Protein AF-R5GQ16-F1 (afdb_monomer)

Foldseek 3Di:
DDDDDDPVLVCLVVLVVVVVVVDDLVVVCVVVVHDSVSSVVSVVVVVVVVVCVVVVNDDDDPDDDDPDDDDPVVVVVVVVVVVVVVPDDDPDPPDDPPPDDDDDDDDDDDDDDDDDDDDDDDDDDDDDDDDDDDDDDDDD

Sequence (140 aa):
MPRKYTKIKDLEPEVFQMKEEGKTNREIAEHYGLELEQIKNLIKRHNRNEQRIKQGDTPKVKGCPRKRPMTADEEKDKRIAQLADHGAMPENPISNISSYCPMANGSVSNGRTITSFRLSIRNSLFFSTAALSEKFTATV

Nearest PDB structures (foldseek):
  9fia-assembly1_BK  TM=3.418E-01  e=1.566E-01  Toxoplasma gondii
  1hlv-assembly1_A  TM=4.431E-01  e=3.743E+00  Homo sapiens

Secondary structure (DSSP, 8-state):
-PPPP--GGGGHHHHHHHHHTT--HHHHHHHHT--HHHHHHHHHHHHHHHHHHHTT-PPPPSSSPPSSPPPHHHHHHHHHHHHHHHHS------S--TT-----------------------------------------

Mean predicted aligned error: 18.34 Å

Solvent-accessible surface area (backbone atoms only — not comparable to full-atom values): 9926 Å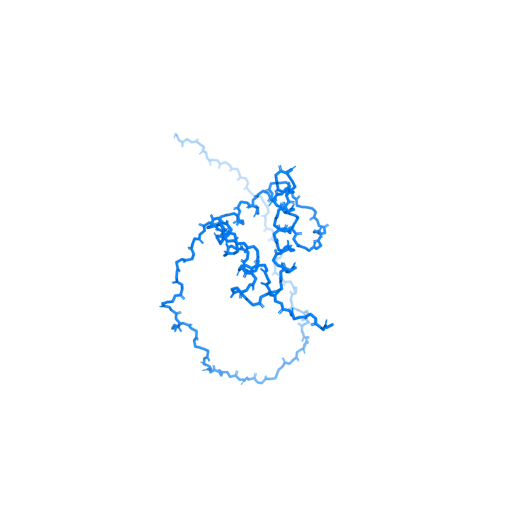² total; per-residue (Å²): 130,88,80,81,90,70,76,63,74,80,48,47,68,62,56,51,52,44,45,75,76,65,55,50,64,59,58,53,15,61,75,71,73,48,55,53,67,57,52,54,49,50,54,56,50,51,54,53,51,50,50,40,48,74,73,65,51,71,85,75,76,89,76,80,82,66,96,64,81,75,56,76,62,63,51,48,52,53,51,52,51,55,54,54,64,73,68,55,76,80,80,74,91,82,82,72,87,79,82,79,78,93,77,89,81,89,83,91,79,82,88,81,83,82,85,89,85,80,95,82,84,85,91,86,86,88,79,87,83,85,90,79,82,86,86,89,78,93,85,132

pLDDT: mean 71.19, std 23.15, range [33.22, 97.69]

Radius of gyration: 32.9 Å; Cα contacts (8 Å, |Δi|>4): 25; chains: 1; bounding box: 60×49×87 Å

Structure (mmCIF, N/CA/C/O backbone):
data_AF-R5GQ16-F1
#
_entry.id   AF-R5GQ16-F1
#
loop_
_atom_site.group_PDB
_atom_site.id
_atom_site.type_symbol
_atom_site.label_atom_id
_atom_site.label_alt_id
_atom_site.label_comp_id
_atom_site.label_asym_id
_atom_site.label_entity_id
_atom_site.label_seq_id
_atom_site.pdbx_PDB_ins_code
_atom_site.Cartn_x
_atom_site.Cartn_y
_atom_site.Cartn_z
_atom_site.occupancy
_atom_site.B_iso_or_equiv
_atom_site.auth_seq_id
_atom_site.auth_comp_id
_atom_site.auth_asym_id
_atom_site.auth_atom_id
_atom_site.pdbx_PDB_model_num
ATOM 1 N N . MET A 1 1 ? -18.351 -18.156 8.932 1.00 69.12 1 MET A N 1
ATOM 2 C CA . MET A 1 1 ? -19.204 -17.311 8.064 1.00 69.12 1 MET A CA 1
ATOM 3 C C . MET A 1 1 ? -18.577 -17.190 6.683 1.00 69.12 1 MET A C 1
ATOM 5 O O . MET A 1 1 ? -17.356 -17.060 6.617 1.00 69.12 1 MET A O 1
ATOM 9 N N . PRO A 1 2 ? -19.367 -17.231 5.598 1.00 76.12 2 PRO A N 1
ATOM 10 C CA . PRO A 1 2 ? -18.861 -16.932 4.261 1.00 76.12 2 PRO A CA 1
ATOM 11 C C . PRO A 1 2 ? -18.381 -15.473 4.200 1.00 76.12 2 PRO A C 1
ATOM 13 O O . PRO A 1 2 ? -19.060 -14.568 4.686 1.00 76.12 2 PRO A O 1
ATOM 16 N N . ARG A 1 3 ? -17.189 -15.240 3.638 1.00 72.38 3 ARG A N 1
ATOM 17 C CA . ARG A 1 3 ? -16.632 -13.887 3.480 1.00 72.38 3 ARG A CA 1
ATOM 18 C C . ARG A 1 3 ? -17.385 -13.160 2.366 1.00 72.38 3 ARG A C 1
ATOM 20 O O . ARG A 1 3 ? -17.429 -13.658 1.244 1.00 72.38 3 ARG A O 1
ATOM 27 N N . LYS A 1 4 ? -17.937 -11.976 2.652 1.00 78.38 4 LYS A N 1
ATOM 28 C CA . LYS A 1 4 ? -18.478 -11.089 1.610 1.00 78.38 4 LYS A CA 1
ATOM 29 C C . LYS A 1 4 ? -17.316 -10.543 0.776 1.00 78.38 4 LYS A C 1
ATOM 31 O O . LYS A 1 4 ? -16.313 -10.093 1.331 1.00 78.38 4 LYS A O 1
ATOM 36 N N . TYR A 1 5 ? -17.422 -10.640 -0.548 1.00 86.31 5 TYR A N 1
ATOM 37 C CA . TYR A 1 5 ? -16.401 -10.116 -1.449 1.00 86.31 5 TYR A CA 1
ATOM 38 C C . TYR A 1 5 ? -16.580 -8.609 -1.609 1.00 86.31 5 TYR A C 1
ATOM 40 O O . TYR A 1 5 ? -17.582 -8.155 -2.154 1.00 86.31 5 TYR A O 1
ATOM 48 N N . THR A 1 6 ? -15.574 -7.855 -1.176 1.00 87.12 6 THR A N 1
ATOM 49 C CA . THR A 1 6 ? -15.505 -6.407 -1.367 1.00 87.12 6 THR A CA 1
ATOM 50 C C . THR A 1 6 ? -14.182 -6.072 -2.043 1.00 87.12 6 THR A C 1
ATOM 52 O O . THR A 1 6 ? -13.121 -6.542 -1.613 1.00 87.12 6 THR A O 1
ATOM 55 N N . LYS A 1 7 ? -14.217 -5.246 -3.095 1.00 90.19 7 LYS A N 1
ATOM 56 C CA . LYS A 1 7 ? -13.017 -4.723 -3.769 1.00 90.19 7 LYS A CA 1
ATOM 57 C C . LYS A 1 7 ? -12.377 -3.609 -2.938 1.00 90.19 7 LYS A C 1
ATOM 59 O O . LYS A 1 7 ? -12.333 -2.453 -3.320 1.00 90.19 7 LYS A O 1
ATOM 64 N N . ILE A 1 8 ? -11.857 -3.990 -1.775 1.00 91.62 8 ILE A N 1
ATOM 65 C CA . ILE A 1 8 ? -11.332 -3.072 -0.754 1.00 91.62 8 ILE A CA 1
ATOM 66 C C . ILE A 1 8 ? -10.173 -2.209 -1.281 1.00 91.62 8 ILE A C 1
ATOM 68 O O . ILE A 1 8 ? -9.957 -1.115 -0.784 1.00 91.62 8 ILE A O 1
ATOM 72 N N . LYS A 1 9 ? -9.446 -2.671 -2.307 1.00 90.81 9 LYS A N 1
ATOM 73 C CA . LYS A 1 9 ? -8.338 -1.915 -2.904 1.00 90.81 9 LYS A CA 1
ATOM 74 C C . LYS A 1 9 ? -8.792 -0.604 -3.560 1.00 90.81 9 LYS A C 1
ATOM 76 O O . LYS A 1 9 ? -8.032 0.351 -3.563 1.00 90.81 9 LYS A O 1
ATOM 81 N N . ASP A 1 10 ? -10.017 -0.542 -4.068 1.00 93.00 10 ASP A N 1
ATOM 82 C CA . ASP A 1 10 ? -10.511 0.665 -4.738 1.00 93.00 10 ASP A CA 1
ATOM 83 C C . ASP A 1 10 ? -10.792 1.794 -3.721 1.00 93.00 10 ASP A C 1
ATOM 85 O O . ASP A 1 10 ? -10.757 2.963 -4.079 1.00 93.00 10 ASP A O 1
ATOM 89 N N . LEU A 1 11 ? -10.973 1.445 -2.437 1.00 93.50 11 LEU A N 1
ATOM 90 C CA . LEU A 1 11 ? -11.177 2.373 -1.313 1.00 93.50 11 LEU A CA 1
ATOM 91 C C . LEU A 1 11 ? -9.863 2.879 -0.693 1.00 93.50 11 LEU A C 1
ATOM 93 O O . LEU A 1 11 ? -9.882 3.688 0.229 1.00 93.50 11 LEU A O 1
ATOM 97 N N . GLU A 1 12 ? -8.716 2.378 -1.157 1.00 92.88 12 GLU A N 1
ATOM 98 C CA . GLU A 1 12 ? -7.391 2.746 -0.652 1.00 92.88 12 GLU A CA 1
ATOM 99 C C . GLU A 1 12 ? -7.172 4.272 -0.566 1.00 92.88 12 GLU A C 1
ATOM 101 O O . GLU A 1 12 ? -6.828 4.720 0.528 1.00 92.88 12 GLU A O 1
ATOM 106 N N . PRO A 1 13 ? -7.425 5.093 -1.611 1.00 94.06 13 PRO A N 1
ATOM 107 C CA . PRO A 1 13 ? -7.172 6.535 -1.529 1.00 94.06 13 PRO A CA 1
ATOM 108 C C . PRO A 1 13 ? -8.025 7.233 -0.461 1.00 94.06 13 PRO A C 1
ATOM 110 O O . PRO A 1 13 ? -7.498 8.020 0.320 1.00 94.06 13 PRO A O 1
ATOM 113 N N . GLU A 1 14 ? -9.314 6.907 -0.372 1.00 95.38 14 GLU A N 1
ATOM 114 C CA . GLU A 1 14 ? -10.229 7.531 0.592 1.00 95.38 14 GLU A CA 1
ATOM 115 C C . GLU A 1 14 ? -9.877 7.148 2.039 1.00 95.38 14 GLU A C 1
ATOM 117 O O . GLU A 1 14 ? -9.874 7.988 2.937 1.00 95.38 14 GLU A O 1
ATOM 122 N N . VAL A 1 15 ? -9.499 5.885 2.274 1.00 95.81 15 VAL A N 1
ATOM 123 C CA . VAL A 1 15 ? -9.077 5.416 3.604 1.00 95.81 15 VAL A CA 1
ATOM 124 C C . VAL A 1 15 ? -7.816 6.143 4.080 1.00 95.81 15 VAL A C 1
ATOM 126 O O . VAL A 1 15 ? -7.695 6.431 5.274 1.00 95.81 15 VAL A O 1
ATOM 129 N N . PHE A 1 16 ? -6.879 6.445 3.177 1.00 95.38 16 PHE A N 1
ATOM 130 C CA . PHE A 1 16 ? -5.677 7.207 3.523 1.00 95.38 16 PHE A CA 1
ATOM 131 C C . PHE A 1 16 ? -5.963 8.697 3.749 1.00 95.38 16 PHE A C 1
ATOM 133 O O . PHE A 1 16 ? -5.418 9.259 4.694 1.00 95.38 16 PHE A O 1
ATOM 140 N N . GLN A 1 17 ? -6.893 9.305 3.010 1.00 96.25 17 GLN A N 1
ATOM 141 C CA . GLN A 1 17 ? -7.365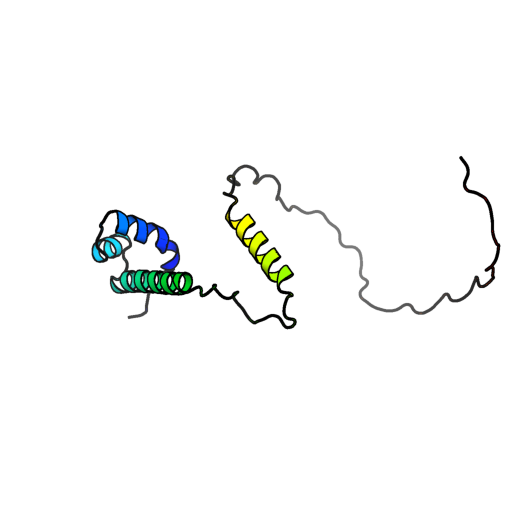 10.666 3.308 1.00 96.25 17 GLN A CA 1
ATOM 142 C C . GLN A 1 17 ? -7.986 10.747 4.712 1.00 96.25 17 GLN A C 1
ATOM 144 O O . GLN A 1 17 ? -7.592 11.571 5.531 1.00 96.25 17 GLN A O 1
ATOM 149 N N . MET A 1 18 ? -8.872 9.808 5.060 1.00 95.81 18 MET A N 1
ATOM 150 C CA . MET A 1 18 ? -9.468 9.730 6.402 1.00 95.81 18 MET A CA 1
ATOM 151 C C . MET A 1 18 ? -8.426 9.517 7.513 1.00 95.81 18 MET A C 1
ATOM 153 O O . MET A 1 18 ? -8.611 9.956 8.648 1.00 95.81 18 MET A O 1
ATOM 157 N N . LYS A 1 19 ? -7.324 8.828 7.202 1.00 95.44 19 LYS A N 1
ATOM 158 C CA . LYS A 1 19 ? -6.186 8.652 8.111 1.00 95.44 19 LYS A CA 1
ATOM 159 C C . LYS A 1 19 ? -5.415 9.945 8.340 1.00 95.44 19 LYS A C 1
ATOM 161 O O . LYS A 1 19 ? -5.003 10.187 9.471 1.00 95.44 19 LYS A O 1
ATOM 166 N N . GLU A 1 20 ? -5.218 10.741 7.295 1.00 95.81 20 GLU A N 1
ATOM 167 C CA . GLU A 1 20 ? -4.591 12.065 7.382 1.00 95.81 20 GLU A CA 1
ATOM 168 C C . GLU A 1 20 ? -5.458 13.038 8.191 1.00 95.81 20 GLU A C 1
ATOM 170 O O . GLU A 1 20 ? -4.935 13.810 8.990 1.00 95.81 20 GLU A O 1
ATOM 175 N N . GLU A 1 21 ? -6.783 12.914 8.087 1.00 96.25 21 GLU A N 1
ATOM 176 C CA . GLU A 1 21 ? -7.756 13.6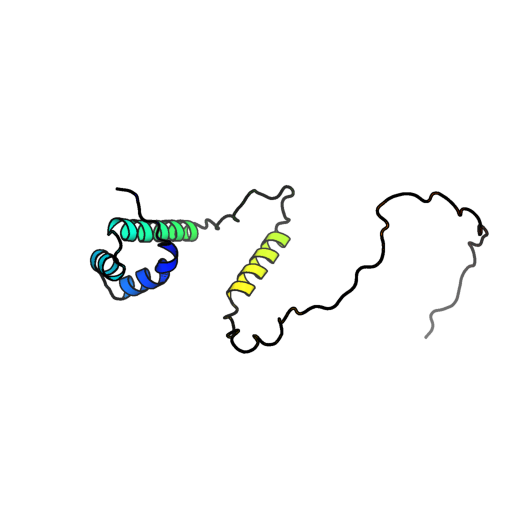18 8.937 1.00 96.25 21 GLU A CA 1
ATOM 177 C C . GLU A 1 21 ? -7.741 13.156 10.410 1.00 96.25 21 GLU A C 1
ATOM 179 O O . GLU A 1 21 ? -8.376 13.777 11.261 1.00 96.25 21 GLU A O 1
ATOM 184 N N . GLY A 1 22 ? -7.034 12.067 10.734 1.00 97.06 22 GLY A N 1
ATOM 185 C CA . GLY A 1 22 ? -6.890 11.550 12.098 1.00 97.06 22 GLY A CA 1
ATOM 186 C C . GLY A 1 22 ? -7.960 10.548 12.541 1.00 97.06 22 GLY A C 1
ATOM 187 O O . GLY A 1 22 ? -7.996 10.190 13.720 1.00 97.06 22 GLY A O 1
ATOM 188 N N . LYS A 1 23 ? -8.811 10.052 11.633 1.00 96.75 23 LYS A N 1
ATOM 189 C CA . LYS A 1 23 ? -9.852 9.066 11.969 1.00 96.75 23 LYS A CA 1
ATOM 190 C C . LYS A 1 23 ? -9.253 7.714 12.350 1.00 96.75 23 LYS A C 1
ATOM 192 O O . LYS A 1 23 ? -8.251 7.249 11.788 1.00 96.75 23 LYS A O 1
ATOM 197 N N . THR A 1 24 ? -9.892 7.030 13.297 1.00 97.69 24 THR A N 1
ATOM 198 C CA . THR A 1 24 ? -9.439 5.703 13.733 1.00 97.69 24 THR A CA 1
ATOM 199 C C . THR A 1 24 ? -9.842 4.614 12.736 1.00 97.69 24 THR A C 1
ATOM 201 O O . THR A 1 24 ? -10.828 4.718 12.011 1.00 97.69 24 THR A O 1
ATOM 204 N N . ASN A 1 25 ? -9.115 3.490 12.718 1.00 96.31 25 ASN A N 1
ATOM 205 C CA . ASN A 1 25 ? -9.464 2.356 11.846 1.00 96.31 25 ASN A CA 1
ATOM 206 C C . ASN A 1 25 ? -10.885 1.824 12.099 1.00 96.31 25 ASN A C 1
ATOM 208 O O . ASN A 1 25 ? -11.472 1.216 11.208 1.00 96.31 25 ASN A O 1
ATOM 212 N N . ARG A 1 26 ? -11.395 1.991 13.326 1.00 97.06 26 ARG A N 1
ATOM 213 C CA . ARG A 1 26 ? -12.734 1.551 13.711 1.00 97.06 26 ARG A CA 1
ATOM 214 C C . ARG A 1 26 ? -13.798 2.473 13.124 1.00 97.06 26 ARG A C 1
ATOM 216 O O . ARG A 1 26 ? -14.712 1.965 12.493 1.00 97.06 26 ARG A O 1
ATOM 223 N N . GLU A 1 27 ? -13.623 3.787 13.237 1.00 96.94 27 GLU A N 1
ATOM 224 C CA . GLU A 1 27 ? -14.507 4.779 12.604 1.00 96.94 27 GLU A CA 1
ATOM 225 C C . GLU A 1 27 ? -14.554 4.608 11.083 1.00 96.94 27 GLU A C 1
ATOM 227 O O . GLU A 1 27 ? -15.625 4.631 10.485 1.00 96.94 27 GLU A O 1
ATOM 232 N N . ILE A 1 28 ? -13.400 4.364 10.454 1.00 97.12 28 ILE A N 1
ATOM 233 C CA . ILE A 1 28 ? -13.322 4.094 9.012 1.00 97.12 28 ILE A CA 1
ATOM 234 C C . ILE A 1 28 ? -14.100 2.816 8.666 1.00 97.12 28 ILE A C 1
ATOM 236 O O . ILE A 1 28 ? -14.867 2.790 7.707 1.00 97.12 28 ILE A O 1
ATOM 240 N N . ALA A 1 29 ? -13.928 1.747 9.447 1.00 95.38 29 ALA A N 1
ATOM 241 C CA . ALA A 1 29 ? -14.652 0.499 9.226 1.00 95.38 29 ALA A CA 1
ATOM 242 C C . ALA A 1 29 ? -16.173 0.688 9.370 1.00 95.38 29 ALA A C 1
ATOM 244 O O . ALA A 1 29 ? -16.925 0.192 8.534 1.00 95.38 29 ALA A O 1
ATOM 245 N N . GLU A 1 30 ?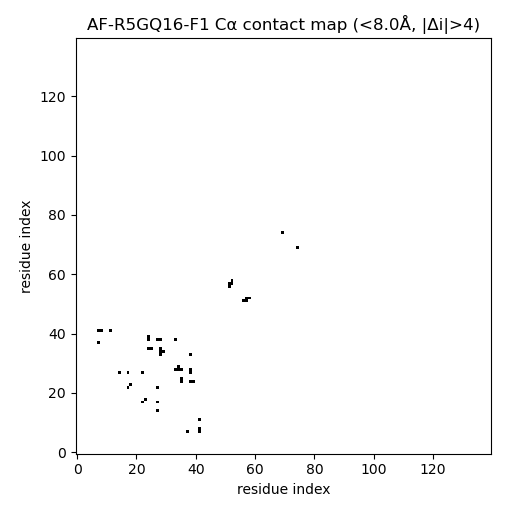 -16.616 1.443 10.377 1.00 96.06 30 GLU A N 1
ATOM 246 C CA . GLU A 1 30 ? -18.027 1.766 10.610 1.00 96.06 30 GLU A CA 1
ATOM 247 C C . GLU A 1 30 ? -18.612 2.613 9.466 1.00 96.06 30 GLU A C 1
ATOM 249 O O . GLU A 1 30 ? -19.687 2.285 8.967 1.00 96.06 30 GLU A O 1
ATOM 254 N N . HIS A 1 31 ? -17.874 3.613 8.970 1.00 95.25 31 HIS A N 1
ATOM 255 C CA . HIS A 1 31 ? -18.284 4.459 7.842 1.00 95.25 31 HIS A CA 1
ATOM 256 C C . HIS A 1 31 ? -18.565 3.655 6.561 1.00 95.25 31 HIS A C 1
ATOM 258 O O . HIS A 1 31 ? -19.565 3.887 5.885 1.00 95.25 31 HIS A O 1
ATOM 264 N N . TYR A 1 32 ? -17.711 2.679 6.237 1.00 92.44 32 TYR A N 1
ATOM 265 C CA . TYR A 1 32 ? -17.870 1.839 5.040 1.00 92.44 32 TYR A CA 1
ATOM 266 C C . TYR A 1 32 ? -18.662 0.543 5.284 1.00 92.44 32 TYR A C 1
ATOM 268 O O . TYR A 1 32 ? -18.854 -0.243 4.354 1.00 92.44 32 TYR A O 1
ATOM 276 N N . GLY A 1 33 ? -19.095 0.274 6.521 1.00 93.12 33 GLY A N 1
ATOM 277 C CA . GLY A 1 33 ? -19.740 -0.990 6.893 1.00 93.12 33 GLY A CA 1
ATOM 278 C C . GLY A 1 33 ? -18.836 -2.219 6.705 1.00 93.12 33 GLY A C 1
ATOM 279 O O . GLY A 1 33 ? -19.315 -3.303 6.361 1.00 93.12 33 GLY A O 1
ATOM 280 N N . LEU A 1 34 ? -17.524 -2.046 6.880 1.00 92.06 34 LEU A N 1
ATOM 281 C CA . LEU A 1 34 ? -16.505 -3.084 6.731 1.00 92.06 34 LEU A CA 1
ATOM 282 C C . LEU A 1 34 ? -16.086 -3.662 8.081 1.00 92.06 34 LEU A C 1
ATOM 284 O O . LEU A 1 34 ? -16.298 -3.086 9.145 1.00 92.06 34 LEU A O 1
ATOM 288 N N . GLU A 1 35 ? -15.435 -4.820 8.040 1.00 92.50 35 GLU A N 1
ATOM 289 C CA . GLU A 1 35 ? -14.826 -5.395 9.232 1.00 92.50 35 GLU A CA 1
ATOM 290 C C . GLU A 1 35 ? -13.510 -4.669 9.557 1.00 92.50 35 GLU A C 1
ATOM 292 O O . GLU A 1 35 ? -12.698 -4.386 8.672 1.00 92.50 35 GLU A O 1
ATOM 297 N N . LEU A 1 36 ? -13.238 -4.433 10.843 1.00 93.94 36 LEU A N 1
ATOM 298 C CA . LEU A 1 36 ? -11.986 -3.817 11.305 1.00 93.94 36 LEU A CA 1
ATOM 299 C C . LEU A 1 36 ? -10.740 -4.522 10.739 1.00 93.94 36 LEU A C 1
ATOM 301 O O . LEU A 1 36 ? -9.744 -3.884 10.388 1.00 93.94 36 LEU A O 1
ATOM 305 N N . GLU A 1 37 ? -10.800 -5.848 10.639 1.00 92.69 37 GLU A N 1
ATOM 306 C CA . GLU A 1 37 ? -9.713 -6.673 10.125 1.00 92.69 37 GLU A CA 1
ATOM 307 C C . GLU A 1 37 ? -9.459 -6.434 8.628 1.00 92.69 37 GLU A C 1
ATOM 309 O O . GLU A 1 37 ? -8.318 -6.511 8.168 1.00 92.69 37 GLU A O 1
ATOM 314 N N . GLN A 1 38 ? -10.483 -6.062 7.855 1.00 92.38 38 GLN A N 1
ATOM 315 C CA . GLN A 1 38 ? -10.328 -5.695 6.446 1.00 92.38 38 GLN A CA 1
ATOM 316 C C . GLN A 1 38 ? -9.535 -4.391 6.295 1.00 92.38 38 GLN A C 1
ATOM 318 O O . GLN A 1 38 ? -8.598 -4.349 5.495 1.00 92.38 38 GLN A O 1
ATOM 323 N N . ILE A 1 39 ? -9.834 -3.372 7.108 1.00 95.38 39 ILE A N 1
ATOM 324 C CA . ILE A 1 39 ? -9.113 -2.086 7.109 1.00 95.38 39 ILE A CA 1
ATOM 325 C C . ILE A 1 39 ? -7.659 -2.268 7.560 1.00 95.38 39 ILE A C 1
ATOM 327 O O . ILE A 1 39 ? -6.733 -1.795 6.897 1.00 95.38 39 ILE A O 1
ATOM 331 N N . LYS A 1 40 ? -7.424 -3.031 8.637 1.00 95.44 40 LYS A N 1
ATOM 332 C CA . LYS A 1 40 ? -6.060 -3.367 9.090 1.00 95.44 40 LYS A CA 1
ATOM 333 C C . LYS A 1 40 ? -5.254 -4.051 7.987 1.00 95.44 40 LYS A C 1
ATOM 335 O O . LYS A 1 40 ? -4.099 -3.696 7.742 1.00 95.44 40 LYS A O 1
ATOM 340 N N . ASN A 1 41 ? -5.864 -5.017 7.303 1.00 95.19 41 ASN A N 1
ATOM 341 C CA . ASN A 1 41 ? -5.212 -5.743 6.220 1.00 95.19 41 ASN A CA 1
ATOM 342 C C . ASN A 1 41 ? -4.975 -4.880 4.974 1.00 95.19 41 ASN A C 1
ATOM 344 O O . ASN A 1 41 ? -3.954 -5.081 4.313 1.00 95.19 41 ASN A O 1
ATOM 348 N N . LEU A 1 42 ? -5.858 -3.923 4.665 1.00 95.31 42 LEU A N 1
ATOM 349 C CA . LEU A 1 42 ? -5.635 -2.937 3.603 1.00 95.31 42 LEU A CA 1
ATOM 350 C C . LEU A 1 42 ? -4.383 -2.104 3.896 1.00 95.31 42 LEU A C 1
ATOM 352 O O . LEU A 1 42 ? -3.445 -2.128 3.100 1.00 95.31 42 LEU A O 1
ATOM 356 N N . ILE A 1 43 ? -4.306 -1.490 5.079 1.00 95.94 43 ILE A N 1
ATOM 357 C CA . ILE A 1 43 ? -3.164 -0.647 5.473 1.00 95.94 43 ILE A CA 1
ATOM 358 C C . ILE A 1 43 ? -1.861 -1.458 5.454 1.00 95.94 43 ILE A C 1
ATOM 360 O O . ILE A 1 43 ? -0.843 -1.031 4.915 1.00 95.94 43 ILE A O 1
ATOM 364 N N . LYS A 1 44 ? -1.889 -2.693 5.969 1.00 96.56 44 LYS A N 1
ATOM 365 C CA . LYS A 1 44 ? -0.718 -3.582 5.969 1.00 96.56 44 LYS A CA 1
ATOM 366 C C . LYS A 1 44 ? -0.250 -3.954 4.559 1.00 96.56 44 LYS A C 1
ATOM 368 O O . LYS A 1 44 ? 0.936 -4.202 4.345 1.00 96.56 44 LYS A O 1
ATOM 373 N N . ARG A 1 45 ? -1.161 -4.078 3.589 1.00 95.31 45 ARG A N 1
ATOM 374 C CA . ARG A 1 45 ? -0.797 -4.330 2.184 1.00 95.31 45 ARG A CA 1
ATOM 375 C C . ARG A 1 45 ? -0.158 -3.096 1.563 1.00 95.31 45 ARG A C 1
ATOM 377 O O . ARG A 1 45 ? 0.886 -3.255 0.940 1.00 95.31 45 ARG A O 1
ATOM 384 N N . HIS A 1 46 ? -0.742 -1.923 1.783 1.00 94.88 46 HIS A N 1
ATOM 385 C CA . HIS A 1 46 ? -0.204 -0.656 1.301 1.00 94.88 46 HIS A CA 1
ATOM 386 C C . HIS A 1 46 ? 1.226 -0.431 1.803 1.00 94.88 46 HIS A C 1
ATOM 388 O O . HIS A 1 46 ? 2.154 -0.404 1.001 1.00 94.88 46 HIS A O 1
ATOM 394 N N . ASN A 1 47 ? 1.436 -0.455 3.124 1.00 94.88 47 ASN A N 1
ATOM 395 C CA . ASN A 1 47 ? 2.750 -0.209 3.726 1.00 94.88 47 ASN A CA 1
ATOM 396 C C . ASN A 1 47 ? 3.815 -1.205 3.243 1.00 94.88 47 ASN A C 1
ATOM 398 O O . ASN A 1 47 ? 4.961 -0.830 3.021 1.00 94.88 47 ASN A O 1
ATOM 402 N N . ARG A 1 48 ? 3.453 -2.482 3.043 1.00 95.00 48 ARG A N 1
ATOM 403 C CA . ARG A 1 48 ? 4.380 -3.476 2.472 1.00 95.00 48 ARG A CA 1
ATOM 404 C C . ARG A 1 48 ? 4.742 -3.163 1.024 1.00 95.00 48 ARG A C 1
ATOM 406 O O . ARG A 1 48 ? 5.883 -3.378 0.630 1.00 95.00 48 ARG A O 1
ATOM 413 N N . ASN A 1 49 ? 3.789 -2.691 0.224 1.00 91.62 49 ASN A N 1
ATOM 414 C CA . ASN A 1 49 ? 4.066 -2.290 -1.153 1.00 91.62 49 ASN A CA 1
ATOM 415 C C . ASN A 1 49 ? 4.958 -1.047 -1.186 1.00 91.62 49 ASN A C 1
ATOM 417 O O . ASN A 1 49 ? 5.940 -1.044 -1.921 1.00 91.62 49 ASN A O 1
ATOM 421 N N . GLU A 1 50 ? 4.676 -0.047 -0.351 1.00 92.62 50 GLU A N 1
ATOM 422 C CA . GLU A 1 50 ? 5.523 1.140 -0.226 1.00 92.62 50 GLU A CA 1
ATOM 423 C C . GLU A 1 50 ? 6.943 0.799 0.227 1.00 92.62 50 GLU A C 1
ATOM 425 O O . GLU A 1 50 ? 7.904 1.310 -0.337 1.00 92.62 50 GLU A O 1
ATOM 430 N N . GLN A 1 51 ? 7.098 -0.078 1.224 1.00 94.88 51 GLN A N 1
ATOM 431 C CA . GLN A 1 51 ? 8.412 -0.515 1.705 1.00 94.88 51 GLN A CA 1
ATOM 432 C C . GLN A 1 51 ? 9.217 -1.200 0.602 1.00 94.88 51 GLN A C 1
ATOM 434 O O . GLN A 1 51 ? 10.396 -0.903 0.444 1.00 94.88 51 GLN A O 1
ATOM 439 N N . ARG A 1 52 ? 8.578 -2.061 -0.195 1.00 91.19 52 ARG A N 1
ATOM 440 C CA . ARG A 1 52 ? 9.218 -2.702 -1.351 1.00 91.19 52 ARG A CA 1
ATOM 441 C C . ARG A 1 52 ? 9.666 -1.669 -2.383 1.00 91.19 52 ARG A C 1
ATOM 443 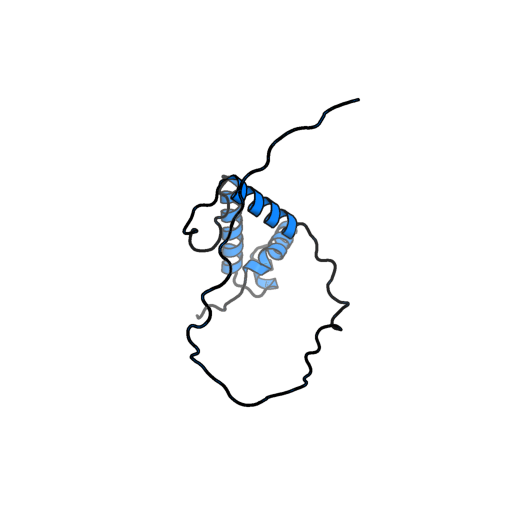O O . ARG A 1 52 ? 10.813 -1.693 -2.810 1.00 91.19 52 ARG A O 1
ATOM 450 N N . ILE A 1 53 ? 8.802 -0.710 -2.717 1.00 90.50 53 ILE A N 1
ATOM 451 C CA . ILE A 1 53 ? 9.149 0.377 -3.646 1.00 90.50 53 ILE A CA 1
ATOM 452 C C . ILE A 1 53 ? 10.326 1.203 -3.100 1.00 90.50 53 ILE A C 1
ATOM 454 O O . ILE A 1 53 ? 11.268 1.475 -3.839 1.00 90.50 53 ILE A O 1
ATOM 458 N N . LYS A 1 54 ? 10.323 1.542 -1.802 1.00 91.81 54 LYS A N 1
ATOM 459 C CA . LYS A 1 54 ? 11.418 2.264 -1.124 1.00 91.81 54 LYS A CA 1
ATOM 460 C C . LYS A 1 54 ? 12.736 1.481 -1.123 1.00 91.81 54 LYS A C 1
ATOM 462 O O . LYS A 1 54 ? 13.795 2.089 -1.201 1.00 91.81 54 LYS A O 1
ATOM 467 N N . GLN A 1 55 ? 12.678 0.150 -1.068 1.00 94.75 55 GLN A N 1
ATOM 468 C CA . GLN A 1 55 ? 13.842 -0.737 -1.201 1.00 94.75 55 GLN A CA 1
ATOM 469 C C . GLN A 1 55 ? 14.379 -0.826 -2.641 1.00 94.75 55 GLN A C 1
ATOM 471 O O . GLN A 1 55 ? 15.401 -1.466 -2.867 1.00 94.75 55 GLN A O 1
ATOM 476 N N . GLY A 1 56 ? 13.715 -0.192 -3.612 1.00 88.81 56 GLY A N 1
ATOM 477 C CA . GLY A 1 56 ? 14.079 -0.252 -5.026 1.00 88.81 56 GLY A CA 1
ATOM 478 C C . GLY A 1 56 ? 13.459 -1.433 -5.778 1.00 88.81 56 GLY A C 1
ATOM 479 O O . GLY A 1 56 ? 13.732 -1.603 -6.969 1.00 88.81 56 GLY A O 1
ATOM 480 N N . ASP A 1 57 ? 12.590 -2.230 -5.142 1.00 87.62 57 ASP A N 1
ATOM 481 C CA . ASP A 1 57 ? 11.856 -3.282 -5.845 1.00 87.62 57 ASP A CA 1
ATOM 482 C C . ASP A 1 57 ? 10.873 -2.651 -6.833 1.00 87.62 57 ASP A C 1
ATOM 484 O O . ASP A 1 57 ? 9.839 -2.083 -6.463 1.00 87.62 57 ASP A O 1
ATOM 488 N N . THR A 1 58 ? 11.145 -2.820 -8.124 1.00 79.44 58 THR A N 1
ATOM 489 C CA . THR A 1 58 ? 10.210 -2.394 -9.166 1.00 79.44 58 THR A CA 1
ATOM 490 C C . THR A 1 58 ? 9.074 -3.421 -9.299 1.00 79.44 58 THR A C 1
ATOM 492 O O . THR A 1 58 ? 9.339 -4.628 -9.370 1.00 79.44 58 THR A O 1
ATOM 495 N N . PRO A 1 59 ? 7.794 -2.999 -9.361 1.00 78.56 59 PRO A N 1
ATOM 496 C CA . PRO A 1 59 ? 6.684 -3.911 -9.610 1.00 78.56 59 PRO A CA 1
ATOM 497 C C . PRO A 1 59 ? 6.899 -4.695 -10.906 1.00 78.56 59 PRO A C 1
ATOM 499 O O . PRO A 1 59 ? 7.002 -4.116 -11.987 1.00 78.56 59 PRO A O 1
ATOM 502 N N . LYS A 1 60 ? 6.948 -6.026 -10.799 1.00 79.94 60 LYS A N 1
ATOM 503 C CA . LYS A 1 60 ? 7.050 -6.903 -11.968 1.00 79.94 60 LYS A CA 1
ATOM 504 C C . LYS A 1 60 ? 5.794 -6.775 -12.827 1.00 79.94 60 LYS A C 1
ATOM 506 O O . LYS A 1 60 ? 4.680 -6.672 -12.306 1.00 79.94 60 LYS A O 1
ATOM 511 N N . VAL A 1 61 ? 5.981 -6.830 -14.144 1.00 79.81 61 VAL A N 1
ATOM 512 C CA . VAL A 1 61 ? 4.874 -6.872 -15.104 1.00 79.81 61 VAL A CA 1
ATOM 513 C C . VAL A 1 61 ? 3.995 -8.086 -14.797 1.00 79.81 61 VAL A C 1
ATOM 515 O O . VAL A 1 61 ? 4.496 -9.176 -14.517 1.00 79.81 61 VAL A O 1
ATOM 518 N N . LYS A 1 62 ? 2.673 -7.894 -14.818 1.00 82.94 62 LYS A N 1
ATOM 519 C CA . LYS A 1 62 ? 1.722 -8.989 -14.610 1.00 82.94 62 LYS A CA 1
ATOM 520 C C . LYS A 1 62 ? 1.813 -9.996 -15.762 1.00 82.94 62 LYS A C 1
ATOM 522 O O . LYS A 1 62 ? 1.835 -9.599 -16.923 1.00 82.94 62 LYS A O 1
ATOM 527 N N . GLY A 1 63 ? 1.769 -11.286 -15.432 1.00 86.69 63 GLY A N 1
ATOM 528 C CA . GLY A 1 63 ? 1.716 -12.383 -16.402 1.00 86.69 63 GLY A CA 1
ATOM 529 C C . GLY A 1 63 ? 3.011 -13.190 -16.505 1.00 86.69 63 GLY A C 1
ATOM 530 O O . GLY A 1 63 ? 3.926 -13.041 -15.698 1.00 86.69 63 GLY A O 1
ATOM 531 N N . CYS A 1 64 ? 3.051 -14.089 -17.489 1.00 83.81 64 CYS A N 1
ATOM 532 C CA . CYS A 1 64 ? 4.221 -14.912 -17.785 1.00 83.81 64 CYS A CA 1
ATOM 533 C C . CYS A 1 64 ? 5.308 -14.060 -18.467 1.00 83.81 64 CYS A C 1
ATOM 535 O O . CYS A 1 64 ? 4.965 -13.206 -19.295 1.00 83.81 64 CYS A O 1
ATOM 537 N N . PRO A 1 65 ? 6.603 -14.272 -18.164 1.00 82.81 65 PRO A N 1
ATOM 538 C CA . PRO A 1 65 ? 7.683 -13.652 -18.921 1.00 82.81 65 PRO A CA 1
ATOM 539 C C . PRO A 1 65 ? 7.559 -13.943 -20.422 1.00 82.81 65 PRO A C 1
ATOM 541 O O . PRO A 1 65 ? 7.046 -14.978 -20.856 1.00 82.81 65 PRO A O 1
ATOM 544 N N . ARG A 1 66 ? 8.030 -13.000 -21.240 1.00 82.00 66 ARG A N 1
ATOM 545 C CA . ARG A 1 66 ? 8.009 -13.143 -22.699 1.00 82.00 66 ARG A CA 1
ATOM 546 C C . ARG A 1 66 ? 8.940 -14.275 -23.140 1.00 82.00 66 ARG A C 1
ATOM 548 O O . ARG A 1 66 ? 9.996 -14.479 -22.556 1.00 82.00 66 ARG A O 1
ATOM 555 N N . LYS A 1 67 ? 8.577 -14.959 -24.232 1.00 85.75 67 LYS A N 1
ATOM 556 C CA . LYS A 1 67 ? 9.410 -16.014 -24.844 1.00 85.75 67 LYS A CA 1
ATOM 557 C C . LYS A 1 67 ? 10.766 -15.499 -25.334 1.00 85.75 67 LYS A C 1
ATOM 559 O O . LYS A 1 67 ? 11.737 -16.242 -25.316 1.00 85.75 67 LYS A O 1
ATOM 564 N N . ARG A 1 68 ? 10.814 -14.251 -25.809 1.00 85.31 68 ARG A N 1
ATOM 565 C CA . ARG A 1 68 ? 12.050 -13.549 -26.169 1.00 85.31 68 ARG A CA 1
ATOM 566 C C . ARG A 1 68 ? 12.232 -12.390 -25.189 1.00 85.31 68 ARG A C 1
ATOM 568 O O . ARG A 1 68 ? 11.273 -11.621 -25.041 1.00 85.31 68 ARG A O 1
ATOM 575 N N . PRO A 1 69 ? 13.385 -12.289 -24.503 1.00 79.94 69 PRO A N 1
ATOM 576 C CA . PRO A 1 69 ? 13.661 -11.147 -23.648 1.00 79.94 69 PRO A CA 1
ATOM 577 C C . PRO A 1 69 ? 13.710 -9.887 -24.509 1.00 79.94 69 PRO A C 1
ATOM 579 O O . PRO A 1 69 ? 14.116 -9.926 -25.671 1.00 79.94 69 PRO A O 1
ATOM 582 N N . MET A 1 70 ? 13.227 -8.793 -23.943 1.00 79.25 70 MET A N 1
ATOM 583 C CA . MET A 1 70 ? 13.280 -7.485 -24.570 1.00 79.25 70 MET A CA 1
ATOM 584 C C . MET A 1 70 ? 14.690 -6.912 -24.410 1.00 79.25 70 MET A C 1
ATOM 586 O O . MET A 1 70 ? 15.382 -7.243 -23.445 1.00 79.25 70 MET A O 1
ATOM 590 N N . THR A 1 71 ? 15.136 -6.086 -25.355 1.00 87.00 71 THR A N 1
ATOM 591 C CA . THR A 1 71 ? 16.369 -5.316 -25.152 1.00 87.00 71 THR A CA 1
ATOM 592 C C . THR A 1 71 ? 16.138 -4.273 -24.054 1.00 87.00 71 THR A C 1
ATOM 594 O O . THR A 1 71 ? 15.012 -3.820 -23.847 1.00 87.00 71 THR A O 1
ATOM 597 N N . ALA A 1 72 ? 17.191 -3.893 -23.325 1.00 81.56 72 ALA A N 1
ATOM 598 C CA . ALA A 1 72 ? 17.059 -2.964 -22.199 1.00 81.56 72 ALA A CA 1
ATOM 599 C C . ALA A 1 72 ? 16.446 -1.611 -22.610 1.00 81.56 72 ALA A C 1
ATOM 60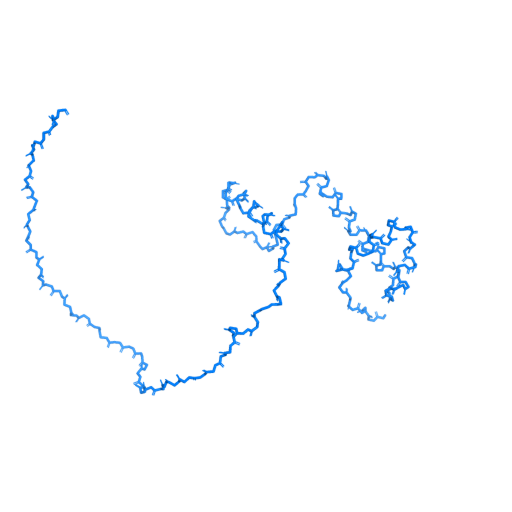1 O O . ALA A 1 72 ? 15.777 -0.974 -21.801 1.00 81.56 72 ALA A O 1
ATOM 602 N N . ASP A 1 73 ? 16.652 -1.184 -23.856 1.00 85.62 73 ASP A N 1
ATOM 603 C CA . ASP A 1 73 ? 16.137 0.086 -24.367 1.00 85.62 73 ASP A CA 1
ATOM 604 C C . ASP A 1 73 ? 14.650 -0.009 -24.722 1.00 85.62 73 ASP A C 1
ATOM 606 O O . ASP A 1 73 ? 13.864 0.813 -24.260 1.00 85.62 73 ASP A O 1
ATOM 610 N N . GLU A 1 74 ? 14.219 -1.096 -25.369 1.00 83.50 74 GLU A N 1
ATOM 611 C CA . GLU A 1 74 ? 12.795 -1.365 -25.603 1.00 83.50 74 GLU A CA 1
ATOM 612 C C . GLU A 1 74 ? 11.985 -1.469 -24.290 1.00 83.50 74 GLU A C 1
ATOM 614 O O . GLU A 1 74 ? 10.800 -1.120 -24.251 1.00 83.50 74 GLU A O 1
ATOM 619 N N . GLU A 1 75 ? 12.592 -1.953 -23.196 1.00 83.06 75 GLU A N 1
ATOM 620 C CA . GLU A 1 75 ? 11.944 -1.9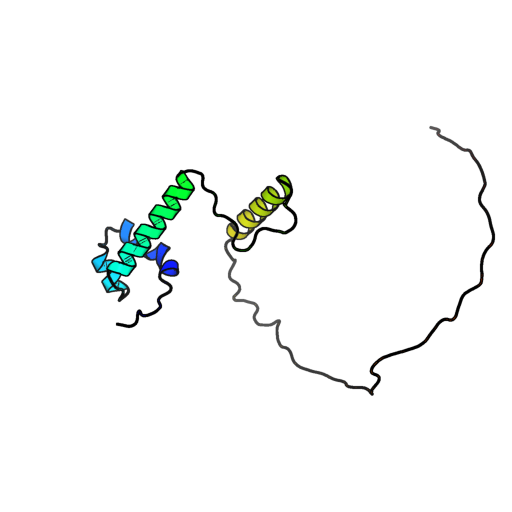70 -21.876 1.00 83.06 75 GLU A CA 1
ATOM 621 C C . GLU A 1 75 ? 11.764 -0.559 -21.310 1.00 83.06 75 GLU A C 1
ATOM 623 O O . GLU A 1 75 ? 10.689 -0.243 -20.785 1.00 83.06 75 GLU A O 1
ATOM 628 N N . LYS A 1 76 ? 12.788 0.296 -21.437 1.00 82.12 76 LYS A N 1
ATOM 629 C CA . LYS A 1 76 ? 12.727 1.703 -21.016 1.00 82.12 76 LYS A CA 1
ATOM 630 C C . LYS A 1 76 ? 11.692 2.469 -21.829 1.00 82.12 76 LYS A C 1
ATOM 632 O O . LYS A 1 76 ? 10.881 3.168 -21.232 1.00 82.12 76 LYS A O 1
ATOM 637 N N . ASP A 1 77 ? 11.646 2.277 -23.142 1.00 86.81 77 ASP A N 1
ATOM 638 C CA . ASP A 1 77 ? 10.693 2.962 -24.020 1.00 86.81 77 ASP A CA 1
ATOM 639 C C . ASP A 1 77 ? 9.248 2.632 -23.639 1.00 86.81 77 ASP A C 1
ATOM 641 O O . ASP A 1 77 ? 8.399 3.515 -23.504 1.00 86.81 77 ASP A O 1
ATOM 645 N N . LYS A 1 78 ? 8.965 1.357 -23.350 1.00 82.38 78 LYS A N 1
ATOM 646 C CA . LYS A 1 78 ? 7.646 0.939 -22.849 1.00 82.38 78 LYS A CA 1
ATOM 647 C C . LYS A 1 78 ? 7.332 1.505 -21.476 1.00 82.38 78 LYS A C 1
ATOM 649 O O . LYS A 1 78 ? 6.170 1.788 -21.191 1.00 82.38 78 LYS A O 1
ATOM 654 N N . ARG A 1 79 ? 8.343 1.638 -20.617 1.00 81.38 79 ARG A N 1
ATOM 655 C CA . ARG A 1 79 ? 8.206 2.262 -19.300 1.00 81.38 79 ARG A CA 1
ATOM 656 C C . ARG A 1 79 ? 7.839 3.740 -19.443 1.00 81.38 79 ARG A C 1
ATOM 658 O O . ARG A 1 79 ? 6.920 4.184 -18.766 1.00 81.38 79 ARG A O 1
ATOM 665 N N . ILE A 1 80 ? 8.518 4.465 -20.335 1.00 84.56 80 ILE A N 1
ATOM 666 C CA . ILE A 1 80 ? 8.266 5.882 -20.636 1.00 84.56 80 ILE A CA 1
ATOM 667 C C . ILE A 1 80 ? 6.851 6.061 -21.197 1.00 84.56 80 ILE A C 1
ATOM 669 O O . ILE A 1 80 ? 6.113 6.901 -20.692 1.00 84.56 80 ILE A O 1
ATOM 673 N N . ALA A 1 81 ? 6.438 5.225 -22.156 1.00 82.38 81 ALA A N 1
ATOM 674 C CA . ALA A 1 81 ? 5.088 5.264 -22.722 1.00 82.38 81 ALA A CA 1
ATOM 675 C C . ALA A 1 81 ? 3.997 5.051 -21.653 1.00 82.38 81 ALA A C 1
ATOM 677 O O . ALA A 1 81 ? 3.069 5.844 -21.554 1.00 82.38 81 ALA A O 1
ATOM 678 N N . GLN A 1 82 ? 4.156 4.047 -20.779 1.00 78.69 82 GLN A N 1
ATOM 679 C CA . GLN A 1 82 ? 3.214 3.800 -19.674 1.00 78.69 82 GLN A CA 1
ATOM 680 C C . GLN A 1 82 ? 3.105 4.992 -18.716 1.00 78.69 82 GLN A C 1
ATOM 682 O O . GLN A 1 82 ? 2.019 5.301 -18.235 1.00 78.69 82 GLN A O 1
ATOM 687 N N . LEU A 1 83 ? 4.227 5.646 -18.407 1.00 76.81 83 LEU A N 1
ATOM 688 C CA . LEU A 1 83 ? 4.239 6.822 -17.536 1.00 76.81 83 LEU A CA 1
ATOM 689 C C . LEU A 1 83 ? 3.546 8.022 -18.194 1.00 76.81 83 LEU A C 1
ATOM 691 O O . LEU A 1 83 ? 2.821 8.737 -17.506 1.00 76.81 83 LEU A O 1
ATOM 695 N N . ALA A 1 84 ? 3.736 8.218 -19.501 1.00 78.62 84 ALA A N 1
ATOM 696 C CA . ALA A 1 84 ? 3.080 9.280 -20.260 1.00 78.62 84 ALA A CA 1
ATOM 697 C C . ALA A 1 84 ? 1.551 9.106 -20.286 1.00 78.62 84 ALA A C 1
ATOM 699 O O . ALA A 1 84 ? 0.824 10.062 -20.021 1.00 78.62 84 ALA A O 1
ATOM 700 N N . ASP A 1 85 ? 1.069 7.879 -20.500 1.00 67.50 85 ASP A N 1
ATOM 701 C CA . ASP A 1 85 ? -0.366 7.569 -20.542 1.00 67.50 85 ASP A CA 1
ATOM 702 C C . ASP A 1 85 ? -1.069 7.826 -19.195 1.00 67.50 85 ASP A C 1
ATOM 704 O O . ASP A 1 85 ? -2.215 8.267 -19.156 1.00 67.50 85 ASP A O 1
ATOM 708 N N . HIS A 1 86 ? -0.389 7.574 -18.070 1.00 61.31 86 HIS A N 1
ATOM 709 C CA . HIS A 1 86 ? -0.934 7.815 -16.728 1.00 61.31 86 HIS A CA 1
ATOM 710 C C . HIS A 1 86 ? -0.896 9.293 -16.291 1.00 61.31 86 HIS A C 1
ATOM 712 O O . HIS A 1 86 ? -1.549 9.642 -15.309 1.00 61.31 86 HIS A O 1
ATOM 718 N N . GLY A 1 87 ? -0.143 10.151 -16.990 1.00 49.19 87 GLY A N 1
ATOM 719 C CA . GLY A 1 87 ? -0.023 11.589 -16.715 1.00 49.19 87 GLY A CA 1
ATOM 720 C C . GLY A 1 87 ? -1.032 12.474 -17.459 1.00 49.19 87 GLY A C 1
ATOM 721 O O . GLY A 1 87 ? -1.123 13.663 -17.161 1.00 49.19 87 GLY A O 1
ATOM 722 N N . ALA A 1 88 ? -1.802 11.917 -18.397 1.00 44.94 88 ALA A N 1
ATOM 723 C CA . ALA A 1 88 ? -2.902 12.616 -19.050 1.00 44.94 88 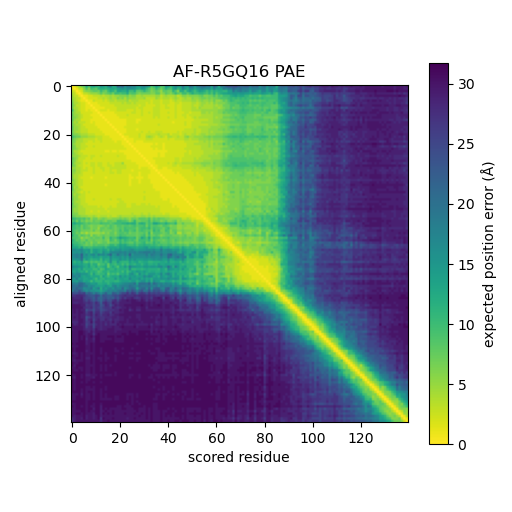ALA A CA 1
ATOM 724 C C . ALA A 1 88 ? -4.179 12.476 -18.204 1.00 44.94 88 ALA A C 1
ATOM 726 O O . ALA A 1 88 ? -4.777 11.402 -18.123 1.00 44.94 88 ALA A O 1
ATOM 727 N N . MET A 1 89 ? -4.605 13.565 -17.557 1.00 42.12 89 MET A N 1
ATOM 728 C CA . MET A 1 89 ? -5.963 13.658 -17.013 1.00 42.12 89 MET A CA 1
ATOM 729 C C . MET A 1 89 ? -6.945 13.450 -18.176 1.00 42.12 89 MET A C 1
ATOM 731 O O . MET A 1 89 ? -6.787 14.119 -19.196 1.00 42.12 89 MET A O 1
ATOM 735 N N . PRO A 1 90 ? -7.946 12.557 -18.081 1.00 49.34 90 PRO A N 1
ATOM 736 C CA . PRO A 1 90 ? -8.951 12.470 -19.124 1.00 49.34 90 PRO A CA 1
ATOM 737 C C . PRO A 1 90 ? -9.730 13.785 -19.140 1.00 49.34 90 PRO A C 1
ATOM 739 O O . PRO A 1 90 ? -10.495 14.076 -18.220 1.00 49.34 90 PRO A O 1
ATOM 742 N N . GLU A 1 91 ? -9.570 14.578 -20.195 1.00 51.75 91 GLU A N 1
ATOM 743 C CA . GLU A 1 91 ? -10.606 15.531 -20.570 1.00 51.75 91 GLU A CA 1
ATOM 744 C C . GLU A 1 91 ? -11.892 14.737 -20.840 1.00 51.75 91 GLU A C 1
ATOM 746 O O . GLU A 1 91 ? -12.030 14.040 -21.842 1.00 51.75 91 GLU A O 1
ATOM 751 N N . ASN A 1 92 ? -12.788 14.776 -19.853 1.00 46.12 92 ASN A N 1
ATOM 752 C CA . ASN A 1 92 ? -14.197 14.387 -19.870 1.00 46.12 92 ASN A CA 1
ATOM 753 C C . ASN A 1 92 ? -14.741 13.898 -21.233 1.00 46.12 92 ASN A C 1
ATOM 755 O O . ASN A 1 92 ? -15.128 14.726 -22.061 1.00 46.12 92 ASN A O 1
ATOM 759 N N . PRO A 1 93 ? -14.929 12.585 -21.464 1.00 48.81 93 PRO A N 1
ATOM 760 C CA . PRO A 1 93 ? -15.674 12.114 -22.622 1.00 48.81 93 PRO A CA 1
ATOM 761 C C . PRO A 1 93 ? -17.172 12.061 -22.288 1.00 48.81 93 PRO A C 1
ATOM 763 O O . PRO A 1 93 ? -17.771 10.991 -22.228 1.00 48.81 93 PRO A O 1
ATOM 766 N N . ILE A 1 94 ? -17.805 13.213 -22.058 1.00 44.16 94 ILE A N 1
ATOM 767 C CA . ILE A 1 94 ? -19.274 13.308 -22.091 1.00 44.16 94 ILE A CA 1
ATOM 768 C C . ILE A 1 94 ? -19.675 14.450 -23.021 1.00 44.16 94 ILE A C 1
ATOM 770 O O . ILE A 1 94 ? -20.227 15.459 -22.600 1.00 44.16 94 ILE A O 1
ATOM 774 N N . SER A 1 95 ? -19.383 14.306 -24.312 1.00 39.84 95 SER A N 1
ATOM 775 C CA . SER A 1 95 ? -20.024 15.140 -25.340 1.00 39.84 95 SER A CA 1
ATOM 776 C C . SER A 1 95 ? -20.053 14.533 -26.744 1.00 39.84 95 SER A C 1
ATOM 778 O O . SER A 1 95 ? -20.338 15.248 -27.701 1.00 39.84 95 SER A O 1
ATOM 780 N N . ASN A 1 96 ? -19.832 13.222 -26.919 1.00 44.59 96 ASN A N 1
ATOM 781 C CA . ASN A 1 96 ? -20.078 12.616 -28.230 1.00 44.59 96 ASN A CA 1
ATOM 782 C C . ASN A 1 96 ? -20.516 11.144 -28.173 1.00 44.59 96 ASN A C 1
ATOM 784 O O . ASN A 1 96 ? -19.800 10.237 -28.577 1.00 44.59 96 ASN A O 1
ATOM 788 N N . ILE A 1 97 ? -21.739 10.912 -27.689 1.00 44.22 97 ILE A N 1
ATOM 789 C CA . ILE A 1 97 ? -22.465 9.636 -27.859 1.00 44.22 97 ILE A CA 1
ATOM 790 C C . ILE A 1 97 ? -23.133 9.568 -29.261 1.00 44.22 97 ILE A C 1
ATOM 792 O O . ILE A 1 97 ? -23.859 8.634 -29.573 1.00 44.22 97 ILE A O 1
ATOM 796 N N . SER A 1 98 ? -22.870 10.525 -30.162 1.00 42.06 98 SER A N 1
ATOM 797 C CA . SER A 1 98 ? -23.581 10.625 -31.448 1.00 42.06 98 SER A CA 1
ATOM 798 C C . SER A 1 98 ? -23.003 9.767 -32.588 1.00 42.06 98 SER A C 1
ATOM 800 O O . SER A 1 98 ? -23.651 9.609 -33.617 1.00 42.06 98 SER A O 1
ATOM 802 N N . SER A 1 99 ? -21.807 9.179 -32.460 1.00 43.03 99 SER A N 1
ATOM 803 C CA . SER A 1 99 ? -21.141 8.533 -33.612 1.00 43.03 99 SER A CA 1
ATOM 804 C C . SER A 1 99 ? -21.149 7.002 -33.631 1.00 43.03 99 SER A C 1
ATOM 806 O O . SER A 1 99 ? -20.575 6.416 -34.548 1.00 43.03 99 SER A O 1
ATOM 808 N N . TYR A 1 100 ? -21.831 6.330 -32.698 1.00 45.97 100 TYR A N 1
ATOM 809 C CA . TYR A 1 100 ? -22.009 4.874 -32.768 1.00 45.97 100 TYR A CA 1
ATOM 810 C C . TYR A 1 100 ? -23.487 4.476 -32.721 1.00 45.97 100 TYR A C 1
ATOM 812 O O . TYR A 1 100 ? -24.014 4.041 -31.701 1.00 45.97 100 TYR A O 1
ATOM 820 N N . CYS A 1 101 ? -24.155 4.604 -33.868 1.00 44.22 101 CYS A N 1
ATOM 821 C CA . CYS A 1 101 ? -25.377 3.863 -34.173 1.00 44.22 101 CYS A CA 1
ATOM 822 C C . CYS A 1 101 ? -25.058 2.802 -35.241 1.00 44.22 101 CYS A C 1
ATOM 824 O O . CYS A 1 101 ? -24.764 3.167 -36.380 1.00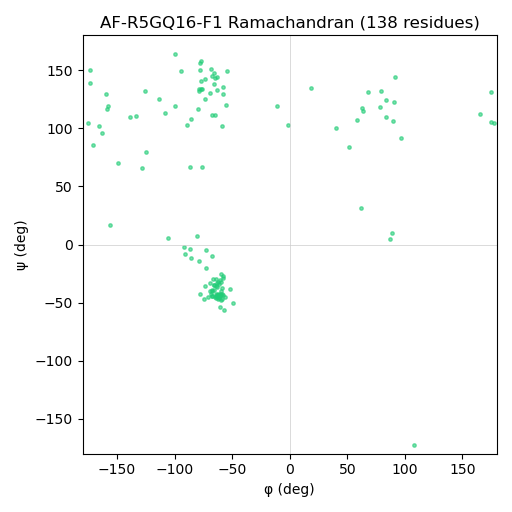 44.22 101 CYS A O 1
ATOM 826 N N . PRO A 1 102 ? -25.119 1.497 -34.919 1.00 51.56 102 PRO A N 1
ATOM 827 C CA . PRO A 1 102 ? -25.031 0.433 -35.904 1.00 51.56 102 PRO A CA 1
ATOM 828 C C . PRO A 1 102 ? -26.444 0.105 -36.410 1.00 51.56 102 PRO A C 1
ATOM 830 O O . PRO A 1 102 ? -27.204 -0.570 -35.723 1.00 51.56 102 PRO A O 1
ATOM 833 N N . MET A 1 103 ? -26.816 0.557 -37.610 1.00 43.22 103 MET A N 1
ATOM 834 C CA . MET A 1 103 ? -28.037 0.094 -38.287 1.00 43.22 103 MET A CA 1
ATOM 835 C C . MET A 1 103 ? -27.744 -0.236 -39.761 1.00 43.22 103 MET A C 1
ATOM 837 O O . MET A 1 103 ? -27.431 0.638 -40.559 1.00 43.22 103 MET A O 1
ATOM 841 N N . ALA A 1 104 ? -27.799 -1.543 -40.034 1.00 47.28 104 ALA A N 1
ATOM 842 C CA . ALA A 1 104 ? -28.186 -2.281 -41.243 1.00 47.28 104 ALA A CA 1
ATOM 843 C C . ALA A 1 104 ? -28.236 -1.590 -42.627 1.00 47.28 104 ALA A C 1
ATOM 845 O O . ALA A 1 104 ? -28.882 -0.563 -42.785 1.00 47.28 104 ALA A O 1
ATOM 846 N N . ASN A 1 105 ? -27.673 -2.277 -43.642 1.00 40.94 105 ASN A N 1
ATOM 847 C CA . ASN A 1 105 ? -28.336 -2.761 -44.883 1.00 40.94 105 ASN A CA 1
ATOM 848 C C . ASN A 1 105 ? -27.319 -3.613 -45.696 1.00 40.94 105 ASN A C 1
ATOM 850 O O . ASN A 1 105 ? -26.303 -3.090 -46.132 1.00 40.94 105 ASN A O 1
ATOM 854 N N . GLY A 1 106 ? -27.419 -4.954 -45.718 1.00 37.28 106 GLY A N 1
ATOM 855 C CA . GLY A 1 106 ? -27.913 -5.754 -46.865 1.00 37.28 106 GLY A CA 1
ATOM 856 C C . GLY A 1 106 ? -26.856 -5.925 -47.983 1.00 37.28 106 GLY A C 1
ATOM 857 O O . GLY A 1 106 ? -26.440 -4.948 -48.580 1.00 37.28 106 GLY A O 1
ATOM 858 N N . SER A 1 107 ? -26.375 -7.114 -48.365 1.00 34.59 107 SER A N 1
ATOM 859 C CA . SER A 1 107 ? -27.166 -8.212 -48.937 1.00 34.59 107 SER A CA 1
ATOM 860 C C . SER A 1 107 ? -26.340 -9.503 -49.112 1.00 34.59 107 SER A C 1
ATOM 862 O O . SER A 1 107 ? -25.133 -9.486 -49.343 1.00 34.59 107 SER A O 1
ATOM 864 N N . VAL A 1 108 ? -27.038 -10.636 -49.017 1.00 50.84 108 VAL A N 1
ATOM 865 C CA . VAL A 1 108 ? -26.582 -11.983 -49.378 1.00 50.84 108 VAL A CA 1
ATOM 866 C C . VAL A 1 108 ? -26.609 -12.128 -50.902 1.00 50.84 108 VAL A C 1
ATOM 868 O O . VAL A 1 108 ? -27.626 -11.829 -51.521 1.00 50.84 108 VAL A O 1
ATOM 871 N N . SER A 1 109 ? -25.545 -12.670 -51.502 1.00 37.75 109 SER A N 1
ATOM 872 C CA . SER A 1 109 ? -25.653 -13.340 -52.801 1.00 37.75 109 SER A CA 1
ATOM 873 C C . SER A 1 109 ? -24.810 -14.621 -52.842 1.00 37.75 109 SER A C 1
ATOM 875 O O . SER A 1 109 ? -23.586 -14.618 -52.805 1.00 37.75 109 SER A O 1
ATOM 877 N N . ASN A 1 110 ? -25.546 -15.732 -52.866 1.00 35.59 110 ASN A N 1
ATOM 878 C CA . ASN A 1 110 ? -25.301 -16.945 -53.641 1.00 35.59 110 ASN A CA 1
ATOM 879 C C . ASN A 1 110 ? -23.912 -17.595 -53.545 1.00 35.59 110 ASN A C 1
ATOM 881 O O . ASN A 1 110 ? -23.076 -17.468 -54.433 1.00 35.59 110 ASN A O 1
ATOM 885 N N . GLY A 1 111 ? -23.765 -18.398 -52.489 1.00 46.66 111 GLY A N 1
ATOM 886 C CA . GLY A 1 111 ? -23.149 -19.726 -52.508 1.00 46.66 111 GLY A CA 1
ATOM 887 C C . GLY A 1 111 ? -21.908 -19.916 -53.375 1.00 46.66 111 GLY A C 1
ATOM 888 O O . GLY A 1 111 ? -22.022 -20.213 -54.558 1.00 46.66 111 GLY A O 1
ATOM 889 N N . ARG A 1 112 ? -20.734 -19.892 -52.737 1.00 34.62 112 ARG A N 1
ATOM 890 C CA . ARG A 1 112 ? -19.559 -20.693 -53.117 1.00 34.62 112 ARG A CA 1
ATOM 891 C C . ARG A 1 112 ? -18.578 -20.735 -51.951 1.00 34.62 112 ARG A C 1
ATOM 893 O O . ARG A 1 112 ? -17.762 -19.843 -51.752 1.00 34.62 112 ARG A O 1
ATOM 900 N N . THR A 1 113 ? -18.672 -21.800 -51.169 1.00 42.28 113 THR A N 1
ATOM 901 C CA . THR A 1 113 ? -17.572 -22.280 -50.336 1.00 42.28 113 THR A CA 1
ATOM 902 C C . THR A 1 113 ? -16.558 -23.022 -51.205 1.00 42.28 113 THR A C 1
ATOM 904 O O . THR A 1 113 ? -16.944 -23.909 -51.955 1.00 42.28 113 THR A O 1
ATOM 907 N N . ILE A 1 114 ? -15.281 -22.701 -50.986 1.00 40.12 114 ILE A N 1
ATOM 908 C CA . ILE A 1 114 ? -14.121 -23.608 -50.963 1.00 40.12 114 ILE A CA 1
ATOM 909 C C . ILE A 1 114 ? -13.689 -24.281 -52.291 1.00 40.12 114 ILE A C 1
ATOM 911 O O . ILE A 1 114 ? -14.427 -24.979 -52.973 1.00 40.12 114 ILE A O 1
ATOM 915 N N . THR A 1 115 ? -12.375 -24.173 -52.516 1.00 45.53 115 THR A N 1
ATOM 916 C CA . THR A 1 115 ? -11.467 -25.006 -53.331 1.00 45.53 115 THR A CA 1
ATOM 917 C C . THR A 1 115 ? -11.404 -24.865 -54.856 1.00 45.53 115 THR A C 1
ATOM 919 O O . THR A 1 115 ? -12.370 -25.039 -55.585 1.00 45.53 115 THR A O 1
ATOM 922 N N . SER A 1 116 ? -10.140 -24.772 -55.294 1.00 36.69 116 SER A N 1
ATOM 923 C CA . SER A 1 116 ? -9.550 -25.270 -56.546 1.00 36.69 116 SER A CA 1
ATOM 924 C C . SER A 1 116 ? -9.677 -24.421 -57.816 1.00 36.69 116 SER A C 1
ATOM 926 O O . SER A 1 116 ? -10.732 -24.345 -58.423 1.00 36.69 116 SER A O 1
ATOM 928 N N . PHE A 1 117 ? -8.542 -23.863 -58.258 1.00 35.91 117 PHE A N 1
ATOM 929 C CA . PHE A 1 117 ? -8.093 -23.800 -59.662 1.00 35.91 117 PHE A CA 1
ATOM 930 C C . PHE A 1 117 ? -6.640 -23.272 -59.655 1.00 35.91 117 PHE A C 1
ATOM 932 O O . PHE A 1 117 ? -6.398 -22.097 -59.419 1.00 35.91 117 PHE A O 1
ATOM 939 N N . ARG A 1 118 ? -5.631 -24.133 -59.487 1.00 35.75 118 ARG A N 1
ATOM 940 C CA . ARG A 1 118 ? -4.902 -24.889 -60.524 1.00 35.75 118 ARG A CA 1
ATOM 941 C C . ARG A 1 118 ? -4.142 -23.990 -61.517 1.00 35.75 118 ARG A C 1
ATOM 943 O O . ARG A 1 118 ? -4.741 -23.234 -62.266 1.00 35.75 118 ARG A O 1
ATOM 950 N N . LEU A 1 119 ? -2.815 -24.168 -61.496 1.00 44.22 119 LEU A N 1
ATOM 951 C CA . LEU A 1 119 ? -1.804 -23.845 -62.510 1.00 44.22 119 LEU A CA 1
ATOM 952 C C . LEU A 1 119 ? -2.344 -23.456 -63.897 1.00 44.22 119 LEU A C 1
ATOM 954 O O . LEU A 1 119 ? -2.893 -24.301 -64.597 1.00 44.22 119 LEU A O 1
ATOM 958 N N . SER A 1 120 ? -2.034 -22.231 -64.314 1.00 38.31 120 SER A N 1
ATOM 959 C CA . SER A 1 120 ? -1.751 -21.786 -65.687 1.00 38.31 120 SER A CA 1
ATOM 960 C C . SER A 1 120 ? -1.531 -20.276 -65.549 1.00 38.31 120 SER A C 1
ATOM 962 O O . SER A 1 120 ? -2.448 -19.565 -65.170 1.00 38.31 120 SER A O 1
ATOM 964 N N . ILE A 1 121 ? -0.321 -19.727 -65.600 1.00 41.62 121 ILE A N 1
ATOM 965 C CA . ILE A 1 121 ? 0.421 -19.447 -66.829 1.00 41.62 121 ILE A CA 1
ATOM 966 C C . ILE A 1 121 ? 1.907 -19.331 -66.437 1.00 41.62 121 ILE A C 1
ATOM 968 O O . ILE A 1 121 ? 2.299 -18.446 -65.677 1.00 41.62 121 ILE A O 1
ATOM 972 N N . ARG A 1 122 ? 2.744 -20.234 -66.952 1.00 40.03 122 ARG A N 1
ATOM 973 C CA . ARG A 1 122 ? 4.164 -19.951 -67.208 1.00 40.03 122 ARG A CA 1
ATOM 974 C C . ARG A 1 122 ? 4.282 -19.501 -68.670 1.00 40.03 122 ARG A C 1
ATOM 976 O O . ARG A 1 122 ? 3.566 -20.035 -69.509 1.00 40.03 122 ARG A O 1
ATOM 983 N N . ASN A 1 123 ? 5.266 -18.636 -68.927 1.00 35.72 123 ASN A N 1
ATOM 984 C CA . ASN A 1 123 ? 5.927 -18.332 -70.210 1.00 35.72 123 ASN A CA 1
ATOM 985 C C . ASN A 1 123 ? 5.444 -17.119 -71.025 1.00 35.72 123 ASN A C 1
ATOM 987 O O . ASN A 1 123 ? 4.619 -17.229 -71.923 1.00 35.72 123 ASN A O 1
ATOM 991 N N . SER A 1 124 ? 6.085 -15.975 -70.778 1.00 35.38 124 SER A N 1
ATOM 992 C CA . SER A 1 124 ? 6.864 -15.154 -71.736 1.00 35.38 124 SER A CA 1
ATOM 993 C C . SER A 1 124 ? 7.058 -13.793 -71.052 1.00 35.38 124 SER A C 1
ATOM 995 O O . SER A 1 124 ? 6.098 -13.140 -70.682 1.00 35.38 124 SER A O 1
ATOM 997 N N . LEU A 1 125 ? 8.252 -13.367 -70.657 1.00 40.75 125 LEU A N 1
ATOM 998 C CA . LEU A 1 125 ? 9.339 -12.960 -71.532 1.00 40.75 125 LEU A CA 1
ATOM 999 C C . LEU A 1 125 ? 10.665 -13.084 -70.769 1.00 40.75 125 LEU A C 1
ATOM 1001 O O . LEU A 1 125 ? 10.893 -12.450 -69.742 1.00 40.75 125 LEU A O 1
ATOM 1005 N N . PHE A 1 126 ? 11.524 -13.932 -71.310 1.00 38.12 126 PHE A N 1
ATOM 1006 C CA . PHE A 1 126 ? 12.957 -13.983 -71.084 1.00 38.12 126 PHE A CA 1
ATOM 1007 C C . PHE A 1 126 ? 13.569 -13.263 -72.287 1.00 38.12 126 PHE A C 1
ATOM 1009 O O . PHE A 1 126 ? 13.267 -13.698 -73.386 1.00 38.12 126 PHE A O 1
ATOM 1016 N N . PHE A 1 127 ? 14.311 -12.167 -72.103 1.00 33.62 127 PHE A N 1
ATOM 1017 C CA . PHE A 1 127 ? 15.418 -11.651 -72.942 1.00 33.62 127 PHE A CA 1
ATOM 1018 C C . PHE A 1 127 ? 15.837 -10.290 -72.339 1.00 33.62 127 PHE A C 1
ATOM 1020 O O . PHE A 1 127 ? 15.023 -9.381 -72.261 1.00 33.62 127 PHE A O 1
ATOM 1027 N N . SER A 1 128 ? 16.989 -10.242 -71.650 1.00 33.22 128 SER A N 1
ATOM 1028 C CA . SER A 1 128 ? 18.216 -9.530 -72.078 1.00 33.22 128 SER A CA 1
ATOM 1029 C C . SER A 1 128 ? 18.015 -8.006 -72.180 1.00 33.22 128 SER A C 1
ATOM 1031 O O . SER A 1 128 ? 17.211 -7.559 -72.981 1.00 33.22 128 SER A O 1
ATOM 1033 N N . THR A 1 129 ? 18.655 -7.149 -71.378 1.00 50.09 129 THR A N 1
ATOM 1034 C CA . THR A 1 129 ? 20.100 -6.861 -71.438 1.00 50.09 129 THR A CA 1
ATOM 1035 C C . THR A 1 129 ? 20.633 -6.251 -70.133 1.00 50.09 129 THR A C 1
ATOM 1037 O O . THR A 1 129 ? 20.139 -5.229 -69.657 1.00 50.09 129 THR A O 1
ATOM 1040 N N . ALA A 1 130 ? 21.714 -6.829 -69.613 1.00 43.69 130 ALA A N 1
ATOM 1041 C CA . ALA A 1 130 ? 22.729 -6.082 -68.879 1.00 43.69 130 ALA A CA 1
ATOM 1042 C C . ALA A 1 130 ? 23.625 -5.317 -69.879 1.00 43.69 130 ALA A C 1
ATOM 1044 O O . ALA A 1 130 ? 23.757 -5.752 -71.021 1.00 43.69 130 ALA A O 1
ATOM 1045 N N . ALA A 1 131 ? 24.287 -4.263 -69.386 1.00 42.03 131 ALA A N 1
ATOM 1046 C CA . ALA A 1 131 ? 25.362 -3.467 -70.001 1.00 42.03 131 ALA A CA 1
ATOM 1047 C C . ALA A 1 131 ? 24.962 -2.242 -70.853 1.00 42.03 131 ALA A C 1
ATOM 1049 O O . ALA A 1 131 ? 24.553 -2.370 -71.998 1.00 42.03 131 ALA A O 1
ATOM 1050 N N . LEU A 1 132 ? 25.190 -1.049 -70.287 1.00 49.91 132 LEU A N 1
ATOM 1051 C CA . LEU A 1 132 ? 25.951 0.073 -70.872 1.00 49.91 132 LEU A CA 1
ATOM 1052 C C . LEU A 1 132 ? 26.230 1.054 -69.706 1.00 49.91 132 LEU A C 1
ATOM 1054 O O . LEU A 1 132 ? 25.301 1.557 -69.085 1.00 49.91 132 LEU A O 1
ATOM 1058 N N . SER A 1 133 ? 27.441 1.067 -69.142 1.00 46.84 133 SER A N 1
ATOM 1059 C CA . SER A 1 133 ? 28.527 2.014 -69.463 1.00 46.84 133 SER A CA 1
ATOM 1060 C C . SER A 1 133 ? 28.117 3.480 -69.237 1.00 46.84 133 SER A C 1
ATOM 1062 O O . SER A 1 133 ? 27.265 4.008 -69.935 1.00 46.84 133 SER A O 1
ATOM 1064 N N . GLU A 1 134 ? 28.633 4.110 -68.186 1.00 50.59 134 GLU A N 1
ATOM 1065 C CA . GLU A 1 134 ? 29.784 5.025 -68.272 1.00 50.59 134 GLU A CA 1
ATOM 1066 C C . GLU A 1 134 ? 29.431 6.468 -68.688 1.00 50.59 134 GLU A C 1
ATOM 1068 O O . GLU A 1 134 ? 28.989 6.722 -69.801 1.00 50.59 134 GLU A O 1
ATOM 1073 N N . LYS A 1 135 ? 29.859 7.388 -67.807 1.00 44.97 135 LYS A N 1
ATOM 1074 C CA . LYS A 1 135 ? 30.346 8.761 -68.055 1.00 44.97 135 LYS A CA 1
ATOM 1075 C C . LYS A 1 135 ? 29.350 9.932 -68.027 1.00 44.97 135 LYS A C 1
ATOM 1077 O O . LYS A 1 135 ? 28.245 9.859 -68.539 1.00 44.97 135 LYS A O 1
ATOM 1082 N N . PHE A 1 136 ? 29.907 11.038 -67.515 1.00 46.72 136 PHE A N 1
ATOM 1083 C CA . PHE A 1 136 ? 29.485 12.448 -67.524 1.00 46.72 136 PHE A CA 1
ATOM 1084 C C . PHE A 1 136 ? 28.618 12.940 -66.357 1.00 46.72 136 PHE A C 1
ATOM 1086 O O . PHE A 1 136 ? 27.526 12.440 -66.145 1.00 46.72 136 PHE A O 1
ATOM 1093 N N . THR A 1 137 ? 28.974 13.967 -65.574 1.00 51.53 137 THR A N 1
ATOM 1094 C CA . THR A 1 137 ? 30.217 14.736 -65.309 1.00 51.53 137 THR A CA 1
ATOM 1095 C C . THR A 1 137 ? 29.865 15.678 -64.153 1.00 51.53 137 THR A C 1
ATOM 1097 O O . THR A 1 137 ? 28.791 16.275 -64.163 1.00 51.53 137 THR A O 1
ATOM 1100 N N . ALA A 1 138 ? 30.772 15.844 -63.192 1.00 44.94 138 ALA A N 1
ATOM 1101 C CA . ALA A 1 138 ? 30.781 16.971 -62.264 1.00 44.94 138 ALA A CA 1
ATOM 1102 C C . ALA A 1 138 ? 31.375 18.210 -62.957 1.00 44.94 138 ALA A C 1
ATOM 1104 O O . ALA A 1 138 ? 32.425 18.076 -63.577 1.00 44.94 138 ALA A O 1
ATOM 1105 N N . THR A 1 139 ? 30.703 19.361 -62.841 1.00 57.97 139 THR A N 1
ATOM 1106 C CA . THR A 1 139 ? 31.151 20.766 -63.049 1.00 57.97 139 THR A CA 1
ATOM 1107 C C . THR A 1 139 ? 29.881 21.620 -62.897 1.00 57.97 139 THR A C 1
ATOM 1109 O O . THR A 1 139 ? 28.864 21.245 -63.475 1.00 57.97 139 THR A O 1
ATOM 1112 N N . VAL A 1 140 ? 29.799 22.712 -62.134 1.00 55.44 140 VAL A N 1
ATOM 1113 C CA . VAL A 1 140 ? 30.771 23.745 -61.727 1.00 55.44 140 VAL A CA 1
ATOM 1114 C C . VAL A 1 140 ? 30.501 24.155 -60.281 1.00 55.44 140 VAL A C 1
ATOM 1116 O O . VAL A 1 140 ? 29.306 24.193 -59.911 1.00 55.44 140 VAL A O 1
#